Protein AF-A0A0G0UAC1-F1 (afdb_monomer)

Solvent-accessible surface area (backbone atoms only — not comparable to full-atom values): 8440 Å² total; per-residue (Å²): 134,63,73,75,58,56,56,55,54,53,52,52,53,52,51,51,54,52,50,54,55,49,55,71,69,65,58,78,84,87,76,84,85,82,80,80,87,74,88,77,81,94,81,79,93,72,82,76,79,73,51,94,85,36,88,81,48,82,46,72,67,48,49,52,49,53,53,50,50,53,50,47,58,54,47,55,57,51,47,56,52,45,53,53,53,33,54,49,38,51,66,68,22,75,82,40,69,67,46,44,51,52,24,50,53,51,40,51,54,46,51,50,54,49,50,50,56,54,47,52,52,53,51,51,51,53,51,52,51,50,53,49,56,57,56,59,64,73,77,114

Foldseek 3Di:
DDPVVVVVVVVVVVVVVVVVVVVVVPPPPPPDDDDPPPDDDDDDPPPPDADPVGPQPPDPVSVVVVVLVVCLSVLVVVLVVLVVVLVVLCVVCVPVPVSNVVSVVSVVVSVVSVCVSVVVVVVVVVVVVVVVVVVVVVVD

Mean predicted aligned error: 15.43 Å

Sequence (140 aa):
MNKSTKNKSVLIAGMIVLSIIFSFYFQPVTLFALDTENNGTKNDTIITLDNPLGNKINNLPSFIYMILELAFQIGAIFSVLAIIYVGFLFVSARGDPEKLKTARTAFLYTVIGIAVLLGAVLIATVIQSTISNVSTGIYQ

Radius of gyration: 24.55 Å; Cα contacts (8 Å, |Δi|>4): 32; chains: 1; bounding box: 67×31×72 Å

Secondary structure (DSSP, 8-state):
--HHHHHHHHHHHHHHHHHHHHHHH------S-----------S-------TT-TT--SHHHHHHHHHHHHHHHHHHHHHHHHHHHHHHHHHHTT-HHHHHHHHHHHHHHHHHHHHHHHHHHHHHHHHHHHHHHHHTT--

pLDDT: mean 78.63, std 14.76, range [42.56, 95.88]

Nearest PDB structures (foldseek):
  6s1k-assembly1_I  TM=6.706E-01  e=5.996E+00  Escherichia coli str. K-12 substr. MG1655star

Structure (mmCIF, N/CA/C/O backbone):
data_AF-A0A0G0UAC1-F1
#
_entry.id   AF-A0A0G0UAC1-F1
#
loop_
_atom_site.group_PDB
_atom_site.id
_atom_site.type_symbol
_atom_site.label_atom_id
_atom_site.label_alt_id
_atom_site.label_comp_id
_atom_site.label_asym_id
_atom_site.label_entity_id
_atom_site.label_seq_id
_atom_site.pdbx_PDB_ins_code
_atom_site.Cartn_x
_atom_site.Cartn_y
_atom_site.Cartn_z
_atom_site.occupancy
_atom_site.B_iso_or_equiv
_atom_site.auth_seq_id
_atom_site.auth_comp_id
_atom_site.auth_asym_id
_atom_site.auth_atom_id
_atom_site.pdbx_PDB_model_num
ATOM 1 N N . MET A 1 1 ? -14.129 -18.143 35.510 1.00 54.53 1 MET A N 1
ATOM 2 C CA . MET A 1 1 ? -12.861 -17.999 34.755 1.00 54.53 1 MET A CA 1
ATOM 3 C C . MET A 1 1 ? -12.545 -16.512 34.614 1.00 54.53 1 MET A C 1
ATOM 5 O O . MET A 1 1 ? -13.372 -15.773 34.095 1.00 54.53 1 MET A O 1
ATOM 9 N N . ASN A 1 2 ? -11.427 -16.053 35.175 1.00 51.84 2 ASN A N 1
ATOM 10 C CA . ASN A 1 2 ? -11.138 -14.637 35.425 1.00 51.84 2 ASN A CA 1
ATOM 11 C C . ASN A 1 2 ? -10.954 -13.828 34.120 1.00 51.84 2 ASN A C 1
ATOM 13 O O . ASN A 1 2 ? -10.063 -14.109 33.323 1.00 51.84 2 ASN A O 1
ATOM 17 N N . LYS A 1 3 ? -11.766 -12.785 33.906 1.00 56.69 3 LYS A N 1
ATOM 18 C CA . LYS A 1 3 ? -11.659 -11.887 32.737 1.00 56.69 3 LYS A CA 1
ATOM 19 C C . LYS A 1 3 ? -10.281 -11.197 32.659 1.00 56.69 3 LYS A C 1
ATOM 21 O O . LYS A 1 3 ? -9.821 -10.883 31.568 1.00 56.69 3 LYS A O 1
ATOM 26 N N . SER A 1 4 ? -9.588 -11.047 33.794 1.00 60.41 4 SER A N 1
ATOM 27 C CA . SER A 1 4 ? -8.220 -10.512 33.880 1.00 60.41 4 SER A CA 1
ATOM 28 C C . SER A 1 4 ? -7.161 -11.447 33.278 1.00 60.41 4 SER A C 1
ATOM 30 O O . SER A 1 4 ? -6.193 -10.974 32.686 1.00 60.41 4 SER A O 1
ATOM 32 N N . THR A 1 5 ? -7.342 -12.772 33.358 1.00 61.00 5 THR A N 1
ATOM 33 C CA . THR A 1 5 ? -6.377 -13.725 32.779 1.00 61.00 5 THR A CA 1
ATOM 34 C C . THR A 1 5 ? -6.567 -13.872 31.271 1.00 61.00 5 THR A C 1
ATOM 36 O O . THR A 1 5 ? -5.582 -13.941 30.544 1.00 61.00 5 THR A O 1
ATOM 39 N N . LYS A 1 6 ? -7.814 -13.798 30.782 1.00 65.69 6 LYS A N 1
ATOM 40 C CA . LYS A 1 6 ? -8.153 -13.915 29.351 1.00 65.69 6 LYS A CA 1
ATOM 41 C C . LYS A 1 6 ? -7.509 -12.822 28.487 1.00 65.69 6 LYS A C 1
ATOM 43 O O . LYS A 1 6 ? -7.026 -13.102 27.395 1.00 65.69 6 LYS A O 1
ATOM 48 N N . ASN A 1 7 ? -7.459 -11.588 28.988 1.00 67.69 7 ASN A N 1
ATOM 49 C CA . ASN A 1 7 ? -6.927 -10.444 28.241 1.00 67.69 7 ASN A CA 1
ATOM 50 C C . ASN A 1 7 ? -5.399 -10.499 28.110 1.00 67.69 7 ASN A C 1
ATOM 52 O O . ASN A 1 7 ? -4.858 -10.092 27.087 1.00 67.69 7 ASN A O 1
ATOM 56 N N . LYS A 1 8 ? -4.708 -11.049 29.117 1.00 73.06 8 LYS A N 1
ATOM 57 C CA . LYS A 1 8 ? -3.251 -11.242 29.088 1.00 73.06 8 LYS A CA 1
ATOM 58 C C . LYS A 1 8 ? -2.853 -12.305 28.059 1.00 73.06 8 LYS A C 1
ATOM 60 O O . LYS A 1 8 ? -1.907 -12.099 27.311 1.00 73.06 8 LYS A O 1
ATOM 65 N N . SER A 1 9 ? -3.621 -13.392 27.959 1.00 66.69 9 SER A N 1
ATOM 66 C CA . SER A 1 9 ? -3.400 -14.458 26.970 1.00 66.69 9 SER A CA 1
ATOM 67 C C . SER A 1 9 ? -3.582 -13.977 25.526 1.00 66.69 9 SER A C 1
ATOM 69 O O . SER A 1 9 ? -2.786 -14.326 24.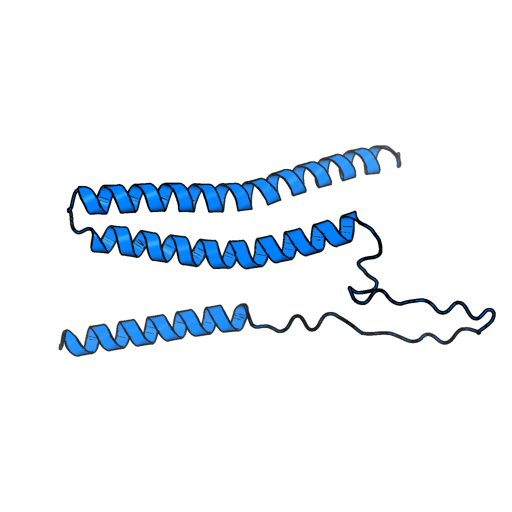660 1.00 66.69 9 SER A O 1
ATOM 71 N N . VAL A 1 10 ? -4.598 -13.144 25.269 1.00 78.06 10 VAL A N 1
ATOM 72 C CA . VAL A 1 10 ? -4.846 -12.551 23.940 1.00 78.06 10 VAL A CA 1
ATOM 73 C C . VAL A 1 10 ? -3.723 -11.591 23.536 1.00 78.06 10 VAL A C 1
ATOM 75 O O . VAL A 1 10 ? -3.313 -11.580 22.379 1.00 78.06 10 VAL A O 1
ATOM 78 N N . LEU A 1 11 ? -3.188 -10.826 24.488 1.00 82.38 11 LEU A N 1
ATOM 79 C CA . LEU A 1 11 ? -2.086 -9.891 24.250 1.00 82.38 11 LEU A CA 1
ATOM 80 C C . LEU A 1 11 ? -0.796 -10.636 23.863 1.00 82.38 11 LEU A C 1
ATOM 82 O O . LEU A 1 11 ? -0.149 -10.285 22.881 1.00 82.38 11 LEU A O 1
ATOM 86 N N . ILE A 1 12 ? -0.482 -11.724 24.572 1.00 84.69 12 ILE A N 1
ATOM 87 C CA . ILE A 1 12 ? 0.676 -12.583 24.281 1.00 84.69 12 ILE A CA 1
ATOM 88 C C . ILE A 1 12 ? 0.530 -13.262 22.911 1.00 84.69 12 ILE A C 1
ATOM 90 O O . ILE A 1 12 ? 1.474 -13.259 22.126 1.00 84.69 12 ILE A O 1
ATOM 94 N N . ALA A 1 13 ? -0.657 -13.785 22.584 1.00 81.88 13 ALA A N 1
ATOM 95 C CA . ALA A 1 13 ? -0.920 -14.373 21.270 1.00 81.88 13 ALA A CA 1
ATOM 96 C C . ALA A 1 13 ? -0.739 -13.347 20.134 1.00 81.88 13 ALA A C 1
ATOM 98 O O . ALA A 1 13 ? -0.124 -13.661 19.118 1.00 81.88 13 ALA A O 1
ATOM 99 N N . GLY A 1 14 ? -1.195 -12.103 20.329 1.00 84.31 14 GLY A N 1
ATOM 100 C CA . GLY A 1 14 ? -0.983 -11.014 19.372 1.00 84.31 14 GLY A CA 1
ATOM 101 C C . GLY A 1 14 ? 0.496 -10.671 19.162 1.00 84.31 14 GLY A C 1
ATOM 102 O O . GLY A 1 14 ? 0.926 -10.485 18.025 1.00 84.31 14 GLY A O 1
ATOM 103 N N . MET A 1 15 ? 1.297 -10.654 20.232 1.00 84.50 15 MET A N 1
ATOM 104 C CA . MET A 1 15 ? 2.745 -10.414 20.142 1.00 84.50 15 MET A CA 1
ATOM 105 C C . MET A 1 15 ? 3.486 -11.541 19.411 1.00 84.50 15 MET A C 1
ATOM 107 O O . MET A 1 15 ? 4.404 -11.266 18.641 1.00 84.50 15 MET A O 1
ATOM 111 N N . ILE A 1 16 ? 3.075 -12.798 19.607 1.00 88.31 16 ILE A N 1
ATOM 112 C CA . ILE A 1 16 ? 3.659 -13.954 18.909 1.00 88.31 16 ILE A CA 1
ATOM 113 C C . ILE A 1 16 ? 3.360 -13.882 17.408 1.00 88.31 16 ILE A C 1
ATOM 115 O O . ILE A 1 16 ? 4.268 -14.039 16.596 1.00 88.31 16 ILE A O 1
ATOM 119 N N . VAL A 1 17 ? 2.114 -13.584 17.030 1.00 84.62 17 VAL A N 1
ATOM 120 C CA . VAL A 1 17 ? 1.731 -13.431 15.618 1.00 84.62 17 VAL A CA 1
ATOM 121 C C . VAL A 1 17 ? 2.508 -12.283 14.963 1.00 84.62 17 VAL A C 1
ATOM 123 O O . VAL A 1 17 ? 3.022 -12.450 13.861 1.00 84.62 17 VAL A O 1
ATOM 126 N N . LEU A 1 18 ? 2.681 -11.154 15.659 1.00 85.31 18 LEU A N 1
ATOM 127 C CA . LEU A 1 18 ? 3.461 -10.015 15.164 1.00 85.31 18 LEU A CA 1
ATOM 128 C C . LEU A 1 18 ? 4.957 -10.347 14.992 1.00 85.31 18 LEU A C 1
ATOM 130 O O . LEU A 1 18 ? 5.566 -9.928 14.013 1.00 85.31 18 LEU A O 1
ATOM 134 N N . SER A 1 19 ? 5.532 -11.130 15.909 1.00 80.06 19 SER A N 1
ATOM 135 C CA . SER A 1 19 ? 6.923 -11.607 15.855 1.00 80.06 19 SER A CA 1
ATOM 136 C C . SER A 1 19 ? 7.184 -12.554 14.676 1.00 80.06 19 SER A C 1
ATOM 138 O O . SER A 1 19 ? 8.195 -12.424 13.979 1.00 80.06 19 SER A O 1
ATOM 140 N N . ILE A 1 20 ? 6.251 -13.473 14.405 1.00 84.25 20 ILE A N 1
ATOM 141 C CA . ILE A 1 20 ? 6.341 -14.394 13.264 1.00 84.25 20 ILE A CA 1
ATOM 142 C C . ILE A 1 20 ? 6.326 -13.592 11.962 1.00 84.25 20 ILE A C 1
ATOM 144 O O . ILE A 1 20 ? 7.216 -13.756 11.134 1.00 84.25 20 ILE A O 1
ATOM 148 N N . ILE A 1 21 ? 5.370 -12.670 11.822 1.00 78.56 21 ILE A N 1
ATOM 149 C CA . ILE A 1 21 ? 5.263 -11.775 10.665 1.00 78.56 21 ILE A CA 1
ATOM 150 C C . ILE A 1 21 ? 6.571 -10.985 10.485 1.00 78.56 21 ILE A C 1
ATOM 152 O O . ILE A 1 21 ? 7.142 -10.993 9.400 1.00 78.56 21 ILE A O 1
ATOM 156 N N . PHE A 1 22 ? 7.106 -10.386 11.554 1.00 81.56 22 PHE A N 1
ATOM 157 C CA . PHE A 1 22 ? 8.362 -9.630 11.512 1.00 81.56 22 PHE A CA 1
ATOM 158 C C . PHE A 1 22 ? 9.567 -10.481 11.069 1.00 81.56 22 PHE A C 1
ATOM 160 O O . PHE A 1 22 ? 10.383 -10.014 10.281 1.00 81.56 22 PHE A O 1
ATOM 167 N N . SER A 1 23 ? 9.648 -11.748 11.490 1.00 72.62 23 SER A N 1
ATOM 168 C CA . SER A 1 23 ? 10.741 -12.661 11.108 1.00 72.62 23 SER A CA 1
ATOM 169 C C . SER A 1 23 ? 10.719 -13.066 9.627 1.00 72.62 23 SER A C 1
ATOM 171 O O . SER A 1 23 ? 11.777 -13.304 9.043 1.00 72.62 23 SER A O 1
ATOM 173 N N . PHE A 1 24 ? 9.540 -13.110 8.996 1.00 74.81 24 PHE A N 1
ATOM 174 C CA . PHE A 1 24 ? 9.423 -13.326 7.547 1.00 74.81 24 PHE A CA 1
ATOM 175 C C . PHE A 1 24 ? 9.866 -12.100 6.735 1.00 74.81 24 PHE A C 1
ATOM 177 O O . PHE A 1 24 ? 10.375 -12.259 5.629 1.00 74.81 24 PHE A O 1
ATOM 184 N N . TYR A 1 25 ? 9.724 -10.890 7.286 1.00 65.62 25 TYR A N 1
ATOM 185 C CA . TYR A 1 25 ? 10.172 -9.650 6.639 1.00 65.62 25 TYR A CA 1
ATOM 186 C C . TYR A 1 25 ? 11.641 -9.309 6.912 1.00 65.62 25 TYR A C 1
ATOM 188 O O . TYR A 1 25 ? 12.249 -8.588 6.127 1.00 65.62 25 TYR A O 1
ATOM 196 N N . PHE A 1 26 ? 12.217 -9.833 7.997 1.00 69.56 26 PHE A N 1
ATOM 197 C CA . PHE A 1 26 ? 13.613 -9.620 8.388 1.00 69.56 26 PHE A CA 1
ATOM 198 C C . PHE A 1 26 ? 14.538 -10.750 7.911 1.00 69.56 26 PHE A C 1
ATOM 200 O O . PHE A 1 26 ? 15.505 -11.101 8.585 1.00 69.56 26 PHE A O 1
ATOM 207 N N . GLN A 1 27 ? 14.248 -11.349 6.754 1.00 69.62 27 GLN A N 1
ATOM 208 C CA . GLN A 1 27 ? 15.284 -12.097 6.051 1.00 69.62 27 GLN A CA 1
ATOM 209 C C . GLN A 1 27 ? 16.257 -11.064 5.466 1.00 69.62 27 GLN A C 1
ATOM 211 O O . GLN A 1 27 ? 15.820 -10.196 4.705 1.00 69.62 27 GLN A O 1
ATOM 216 N N . PRO A 1 28 ? 17.553 -11.087 5.822 1.00 63.69 28 PRO A N 1
ATOM 217 C CA . PRO A 1 28 ? 18.516 -10.230 5.155 1.00 63.69 28 PRO A CA 1
ATOM 218 C C . PRO A 1 28 ? 18.501 -10.576 3.662 1.00 63.69 28 PRO A C 1
ATOM 220 O O . PRO A 1 28 ? 18.655 -11.740 3.296 1.00 63.69 28 PRO A O 1
ATOM 223 N N . VAL A 1 29 ? 18.312 -9.571 2.799 1.00 64.25 29 VAL A N 1
ATOM 224 C CA . VAL A 1 29 ? 18.591 -9.681 1.360 1.00 64.25 29 VAL A CA 1
ATOM 225 C C . VAL A 1 29 ? 20.099 -9.901 1.221 1.00 64.25 29 VAL A C 1
ATOM 227 O O . VAL A 1 29 ? 20.875 -8.975 1.010 1.00 64.25 29 VAL A O 1
ATOM 230 N N . THR A 1 30 ? 20.553 -11.137 1.413 1.00 52.12 30 THR A N 1
ATOM 231 C CA . THR A 1 30 ? 21.918 -11.561 1.102 1.00 52.12 30 THR A CA 1
ATOM 232 C C . THR A 1 30 ? 21.983 -11.778 -0.401 1.00 52.12 30 THR A C 1
ATOM 234 O O . THR A 1 30 ? 21.967 -12.909 -0.882 1.00 52.12 30 THR A O 1
ATOM 237 N N . LEU A 1 31 ? 21.944 -10.688 -1.162 1.00 54.72 31 LEU A N 1
ATOM 238 C CA . LEU A 1 31 ? 21.944 -10.765 -2.615 1.00 54.72 31 LEU A CA 1
ATOM 239 C C . LEU A 1 31 ? 22.830 -9.712 -3.274 1.00 54.72 31 LEU A C 1
ATOM 241 O O . LEU A 1 31 ? 22.449 -9.217 -4.320 1.00 54.72 31 LEU A O 1
ATOM 245 N N . PHE A 1 32 ? 24.014 -9.397 -2.741 1.00 55.81 32 PHE A N 1
ATOM 246 C CA . PHE A 1 32 ? 25.042 -8.719 -3.541 1.00 55.81 32 PHE A CA 1
ATOM 247 C C . PHE A 1 32 ? 26.452 -9.211 -3.172 1.00 55.81 32 PHE A C 1
ATOM 249 O O . PHE A 1 32 ? 26.779 -9.324 -1.996 1.00 55.81 32 PHE A O 1
ATOM 256 N N . ALA A 1 33 ? 27.244 -9.478 -4.220 1.00 53.66 33 ALA A N 1
ATOM 257 C CA . ALA A 1 33 ? 28.633 -9.958 -4.277 1.00 53.66 33 ALA A CA 1
ATOM 258 C C . ALA A 1 33 ? 28.889 -11.483 -4.165 1.00 53.66 33 ALA A C 1
ATOM 260 O O . ALA A 1 33 ? 29.491 -11.967 -3.212 1.00 53.66 33 ALA A O 1
ATOM 261 N N . LEU A 1 34 ? 28.522 -12.229 -5.217 1.00 45.19 34 LEU A N 1
ATOM 262 C CA . LEU A 1 34 ? 29.373 -13.316 -5.720 1.00 45.19 34 LEU A CA 1
ATOM 263 C C . LEU A 1 34 ? 30.047 -12.774 -6.984 1.00 45.19 34 LEU A C 1
ATOM 265 O O . LEU A 1 34 ? 29.424 -12.760 -8.047 1.00 45.19 34 LEU A O 1
ATOM 269 N N . ASP A 1 35 ? 31.274 -12.270 -6.867 1.00 56.09 35 ASP A N 1
ATOM 270 C CA . ASP A 1 35 ? 32.149 -12.271 -8.033 1.00 56.09 35 ASP A CA 1
ATOM 271 C C . ASP A 1 35 ? 32.630 -13.718 -8.201 1.00 56.09 35 ASP A C 1
ATOM 273 O O . ASP A 1 35 ? 32.970 -14.410 -7.242 1.00 56.09 35 ASP A O 1
ATOM 277 N N . THR A 1 36 ? 32.525 -14.230 -9.418 1.00 48.22 36 THR A N 1
ATOM 278 C CA . THR A 1 36 ? 33.316 -15.377 -9.838 1.00 48.22 36 THR A CA 1
ATOM 279 C C . THR A 1 36 ? 34.331 -14.809 -10.805 1.00 48.22 36 THR A C 1
ATOM 281 O O . THR A 1 36 ? 34.053 -14.682 -11.998 1.00 48.22 36 THR A O 1
ATOM 284 N N . GLU A 1 37 ? 35.475 -14.409 -10.256 1.00 56.09 37 GLU A N 1
ATOM 285 C CA . GLU A 1 37 ? 36.709 -14.117 -10.971 1.00 56.09 37 GLU A CA 1
ATOM 286 C C . GLU A 1 37 ? 37.041 -15.289 -11.914 1.00 56.09 37 GLU A C 1
ATOM 288 O O . GLU A 1 37 ? 37.671 -16.277 -11.539 1.00 56.09 37 GLU A O 1
ATOM 293 N N . ASN A 1 38 ? 36.600 -15.202 -13.171 1.00 52.47 38 ASN A N 1
ATOM 294 C CA . ASN A 1 38 ? 37.197 -15.984 -14.245 1.00 52.47 38 ASN A CA 1
ATOM 295 C C . ASN A 1 38 ? 38.365 -15.178 -14.806 1.00 52.47 38 ASN A C 1
ATOM 297 O O . ASN A 1 38 ? 38.187 -14.206 -15.540 1.00 52.47 38 ASN A O 1
ATOM 301 N N . ASN A 1 39 ? 39.566 -15.600 -14.415 1.00 59.31 39 ASN A N 1
ATOM 302 C CA . ASN A 1 39 ? 40.835 -15.099 -14.918 1.00 59.31 39 ASN A CA 1
ATOM 303 C C . ASN A 1 39 ? 40.927 -15.269 -16.441 1.00 59.31 39 ASN A C 1
ATOM 305 O O . ASN A 1 39 ? 40.879 -16.385 -16.959 1.00 59.31 39 ASN A O 1
ATOM 309 N N . GLY A 1 40 ? 41.128 -14.156 -17.145 1.00 48.91 40 GLY A N 1
ATOM 310 C CA . GLY A 1 40 ? 41.343 -14.127 -18.587 1.00 48.91 40 GLY A CA 1
ATOM 311 C C . GLY A 1 40 ? 42.009 -12.830 -19.036 1.00 48.91 40 GLY A C 1
ATOM 312 O O . GLY A 1 40 ? 41.349 -11.953 -19.571 1.00 48.91 40 GLY A O 1
ATOM 313 N N . THR A 1 41 ? 43.323 -12.752 -18.812 1.00 42.56 41 THR A N 1
ATOM 314 C CA . THR A 1 41 ? 44.317 -11.940 -19.544 1.00 42.56 41 THR A CA 1
ATOM 315 C C . THR A 1 41 ? 44.116 -10.415 -19.581 1.00 42.56 41 THR A C 1
ATOM 317 O O . THR A 1 41 ? 43.408 -9.859 -20.414 1.00 42.56 41 THR A O 1
ATOM 320 N N . LYS A 1 42 ? 44.876 -9.726 -18.719 1.00 71.19 42 LYS A N 1
ATOM 321 C CA . LYS A 1 42 ? 45.083 -8.269 -18.700 1.00 71.19 42 LYS A CA 1
ATOM 322 C C . LYS A 1 42 ? 45.675 -7.760 -20.019 1.00 71.19 42 LYS A C 1
ATOM 324 O O . LYS A 1 42 ? 46.731 -8.257 -20.393 1.00 71.19 42 LYS A O 1
ATOM 329 N N . ASN A 1 43 ? 45.081 -6.727 -20.625 1.00 55.16 43 ASN A N 1
ATOM 330 C CA . ASN A 1 43 ? 45.769 -5.642 -21.341 1.00 55.16 43 ASN A CA 1
ATOM 331 C C . ASN A 1 43 ? 44.844 -4.409 -21.420 1.00 55.16 43 ASN A C 1
ATOM 333 O O . ASN A 1 43 ? 43.702 -4.527 -21.846 1.00 55.16 43 ASN A O 1
ATOM 337 N N . ASP A 1 44 ? 45.402 -3.258 -21.040 1.00 50.62 44 ASP A N 1
ATOM 338 C CA . ASP A 1 44 ? 44.820 -1.915 -20.875 1.00 50.62 44 ASP A CA 1
ATOM 339 C C . ASP A 1 44 ? 44.175 -1.629 -19.504 1.00 50.62 44 ASP A C 1
ATOM 341 O O . ASP A 1 44 ? 43.184 -2.228 -19.091 1.00 50.62 44 ASP A O 1
ATOM 345 N N . THR A 1 45 ? 44.798 -0.718 -18.754 1.00 55.44 45 THR A N 1
ATOM 346 C CA . THR A 1 45 ? 44.409 -0.282 -17.401 1.00 55.44 45 THR A CA 1
ATOM 347 C C . THR A 1 45 ? 43.165 0.602 -17.460 1.00 55.44 45 THR A C 1
ATOM 349 O O . THR A 1 45 ? 43.192 1.789 -17.144 1.00 55.44 45 THR A O 1
ATOM 352 N N . ILE A 1 46 ? 42.040 0.017 -17.855 1.00 63.16 46 ILE A N 1
ATOM 353 C CA . ILE A 1 46 ? 40.730 0.591 -17.585 1.00 63.16 46 ILE A CA 1
ATOM 354 C C . ILE A 1 46 ? 40.462 0.327 -16.104 1.00 63.16 46 ILE A C 1
ATOM 356 O O . ILE A 1 46 ? 40.169 -0.798 -15.705 1.00 63.16 46 ILE A O 1
ATOM 360 N N . ILE A 1 47 ? 40.598 1.359 -15.268 1.00 67.44 47 ILE A N 1
ATOM 361 C CA . ILE A 1 47 ? 40.023 1.333 -13.921 1.00 67.44 47 ILE A CA 1
ATOM 362 C C . ILE A 1 47 ? 38.507 1.316 -14.123 1.00 67.44 47 ILE A C 1
ATOM 364 O O . ILE A 1 47 ? 37.883 2.354 -14.339 1.00 67.44 47 ILE A O 1
ATOM 368 N N . THR A 1 48 ? 37.915 0.127 -14.129 1.00 63.94 48 THR A N 1
ATOM 369 C CA . THR A 1 48 ? 36.465 -0.032 -14.141 1.00 63.94 48 THR A CA 1
ATOM 370 C C . THR A 1 48 ? 35.950 0.354 -12.764 1.00 63.94 48 THR A C 1
ATOM 372 O O . THR A 1 48 ? 36.141 -0.370 -11.789 1.00 63.94 48 THR A O 1
ATOM 375 N N . LEU A 1 49 ? 35.346 1.538 -12.670 1.00 71.06 49 LEU A N 1
ATOM 376 C CA . LEU A 1 49 ? 34.611 1.952 -11.483 1.00 71.06 49 LEU A CA 1
ATOM 377 C C . LEU A 1 49 ? 33.347 1.095 -11.392 1.00 71.06 49 LEU A C 1
ATOM 379 O O . LEU A 1 49 ? 32.370 1.352 -12.099 1.00 71.06 49 LEU A O 1
ATOM 383 N N . ASP A 1 50 ? 33.381 0.069 -10.544 1.00 70.38 50 ASP A N 1
ATOM 384 C CA . ASP A 1 50 ? 32.182 -0.692 -10.215 1.00 70.38 50 ASP A CA 1
ATOM 385 C C . ASP A 1 50 ? 31.154 0.239 -9.575 1.00 70.38 50 ASP A C 1
ATOM 387 O O . ASP A 1 50 ? 31.459 1.033 -8.678 1.00 70.38 50 ASP A O 1
ATOM 391 N N . ASN A 1 51 ? 29.917 0.162 -10.063 1.00 71.94 51 ASN A N 1
ATOM 392 C CA . ASN A 1 51 ? 28.840 0.970 -9.523 1.00 71.94 51 ASN A CA 1
ATOM 393 C C . ASN A 1 51 ? 28.592 0.547 -8.060 1.00 71.94 51 ASN A C 1
ATOM 395 O O . ASN A 1 51 ? 28.217 -0.608 -7.840 1.00 71.94 51 ASN A O 1
ATOM 399 N N . PRO A 1 52 ? 28.711 1.445 -7.060 1.00 73.12 52 PRO A N 1
ATOM 400 C CA . PRO A 1 52 ? 28.441 1.115 -5.656 1.00 73.12 52 PRO A CA 1
ATOM 401 C C . PRO A 1 52 ? 26.975 0.733 -5.391 1.00 73.12 52 PRO A C 1
ATOM 403 O O . PRO A 1 52 ? 26.653 0.232 -4.318 1.00 73.12 52 PRO A O 1
ATOM 406 N N . LEU A 1 53 ? 26.083 0.950 -6.364 1.00 68.31 53 LEU A N 1
ATOM 407 C CA . LEU A 1 53 ? 24.690 0.493 -6.344 1.00 68.31 53 LEU A CA 1
ATOM 408 C C . LEU A 1 53 ? 24.511 -0.916 -6.954 1.00 68.31 53 LEU A C 1
ATOM 410 O O . LEU A 1 53 ? 23.395 -1.422 -7.037 1.00 68.31 53 LEU A O 1
ATOM 414 N N . GLY A 1 54 ? 25.605 -1.559 -7.371 1.00 65.38 54 GLY A N 1
ATOM 415 C CA . GLY A 1 54 ? 25.656 -2.908 -7.924 1.00 65.38 54 GLY A CA 1
ATOM 416 C C . GLY A 1 54 ? 25.647 -2.961 -9.455 1.00 65.38 54 GLY A C 1
ATOM 417 O O . GLY A 1 54 ? 25.002 -2.165 -10.140 1.00 65.38 54 GLY A O 1
ATOM 418 N N . ASN A 1 55 ? 26.312 -3.977 -10.013 1.00 67.75 55 ASN A N 1
ATOM 419 C CA . ASN A 1 55 ? 26.513 -4.156 -11.463 1.00 67.75 55 ASN A CA 1
ATOM 420 C C . ASN A 1 55 ? 25.213 -4.439 -12.249 1.00 67.75 55 ASN A C 1
ATOM 422 O O . ASN A 1 55 ? 25.222 -4.455 -13.477 1.00 67.75 55 ASN A O 1
ATOM 426 N N . LYS A 1 56 ? 24.081 -4.643 -11.558 1.00 62.47 56 LYS A N 1
ATOM 427 C CA . LYS A 1 56 ? 22.743 -4.794 -12.162 1.00 62.47 56 LYS A CA 1
ATOM 428 C C . LYS A 1 56 ? 22.055 -3.450 -12.446 1.00 62.47 56 LYS A C 1
ATOM 430 O O . LYS A 1 56 ? 21.052 -3.412 -13.157 1.00 62.47 56 LYS A O 1
ATOM 435 N N . ILE A 1 57 ? 22.590 -2.352 -11.907 1.00 66.19 57 ILE A N 1
ATOM 436 C CA . ILE A 1 57 ? 22.064 -0.994 -12.074 1.00 66.19 57 ILE A CA 1
ATOM 437 C C . ILE A 1 57 ? 23.016 -0.224 -12.981 1.00 66.19 57 ILE A C 1
ATOM 439 O O . ILE A 1 57 ? 23.754 0.656 -12.564 1.00 66.19 57 ILE A O 1
ATOM 443 N N . ASN A 1 58 ? 23.050 -0.606 -14.248 1.00 72.75 58 ASN A N 1
ATOM 444 C CA . ASN A 1 58 ? 23.901 0.024 -15.257 1.00 72.75 58 ASN A CA 1
ATOM 445 C C . ASN A 1 58 ? 23.131 1.019 -16.141 1.00 72.75 58 ASN A C 1
ATOM 447 O O . ASN A 1 58 ? 23.709 1.625 -17.038 1.00 72.75 58 ASN A O 1
ATOM 451 N N . ASN A 1 59 ? 21.829 1.192 -15.903 1.00 78.00 59 ASN A N 1
ATOM 452 C CA . ASN A 1 59 ? 20.964 2.053 -16.695 1.00 78.00 59 ASN A CA 1
ATOM 453 C C . ASN A 1 59 ? 19.897 2.744 -15.820 1.00 78.00 59 ASN A C 1
ATOM 455 O O . ASN A 1 59 ? 19.530 2.260 -14.746 1.00 78.00 59 ASN A O 1
ATOM 459 N N . LEU A 1 60 ? 19.415 3.902 -16.287 1.00 79.25 60 LEU A N 1
ATOM 460 C CA . LEU A 1 60 ? 18.409 4.716 -15.594 1.00 79.25 60 LEU A CA 1
ATOM 461 C C . LEU A 1 60 ? 17.094 3.946 -15.320 1.00 79.25 60 LEU A C 1
ATOM 463 O O . LEU A 1 60 ? 16.583 4.053 -14.205 1.00 79.25 60 LEU A O 1
ATOM 467 N N . PRO A 1 61 ? 16.565 3.118 -16.248 1.00 79.62 61 PRO A N 1
ATOM 468 C CA . PRO A 1 61 ? 15.391 2.286 -15.976 1.00 79.62 61 PRO A CA 1
ATOM 469 C C . PRO A 1 61 ? 15.561 1.314 -14.798 1.00 79.62 61 PRO A C 1
ATOM 471 O O . PRO A 1 61 ? 14.682 1.250 -13.941 1.00 79.62 61 PRO A O 1
ATOM 474 N N . SER A 1 62 ? 16.690 0.603 -14.705 1.00 78.31 62 SER A N 1
ATOM 475 C CA . SER A 1 62 ? 16.981 -0.322 -13.598 1.00 78.31 62 SER A CA 1
ATOM 476 C C . SER A 1 62 ? 17.046 0.400 -12.253 1.00 78.31 62 SER A C 1
ATOM 478 O O . SER A 1 62 ? 16.583 -0.126 -11.242 1.00 78.31 62 SER A O 1
ATOM 480 N N . PHE A 1 63 ? 17.583 1.622 -12.230 1.00 81.94 63 PHE A N 1
ATOM 481 C CA . PHE A 1 63 ? 17.622 2.435 -11.016 1.00 81.94 63 PHE A CA 1
ATOM 482 C C . PHE A 1 63 ? 16.216 2.839 -10.553 1.00 81.94 63 PHE A C 1
ATOM 484 O O . PHE A 1 63 ? 15.890 2.717 -9.373 1.00 81.94 63 PHE A O 1
ATOM 491 N N . ILE A 1 64 ? 15.359 3.257 -11.490 1.00 82.62 64 ILE A N 1
ATOM 492 C CA . ILE A 1 64 ? 13.959 3.595 -11.202 1.00 82.62 64 ILE A CA 1
ATOM 493 C C . ILE A 1 64 ? 13.205 2.362 -10.694 1.00 82.62 64 ILE A C 1
ATOM 495 O O . ILE A 1 64 ? 12.455 2.474 -9.726 1.00 82.62 64 ILE A O 1
ATOM 499 N N . TYR A 1 65 ? 13.429 1.190 -11.297 1.00 81.81 65 TYR A N 1
ATOM 500 C CA . TYR A 1 65 ? 12.787 -0.055 -10.878 1.00 81.81 65 TYR A CA 1
ATOM 501 C C . TYR A 1 65 ? 13.144 -0.432 -9.435 1.00 81.81 65 TYR A C 1
ATOM 503 O O . TYR A 1 65 ? 12.249 -0.730 -8.650 1.00 81.81 65 TYR A O 1
ATOM 511 N N . MET A 1 66 ? 14.422 -0.325 -9.052 1.00 83.31 66 MET A N 1
ATOM 512 C CA . MET A 1 66 ? 14.863 -0.572 -7.674 1.00 83.31 66 MET A CA 1
ATOM 513 C C . MET A 1 66 ? 14.178 0.366 -6.670 1.00 83.31 66 MET A C 1
ATOM 515 O O . MET A 1 66 ? 13.727 -0.075 -5.614 1.00 83.31 66 MET A O 1
ATOM 519 N N . ILE A 1 67 ? 14.086 1.664 -6.981 1.00 84.75 67 ILE A N 1
ATOM 520 C CA . ILE A 1 67 ? 13.399 2.627 -6.105 1.00 84.75 67 ILE A CA 1
ATOM 521 C C . ILE A 1 67 ? 11.913 2.280 -5.989 1.00 84.75 67 ILE A C 1
ATOM 523 O O . ILE A 1 67 ? 11.345 2.365 -4.900 1.00 84.75 67 ILE A O 1
ATOM 527 N N . LEU A 1 68 ? 11.285 1.879 -7.098 1.00 85.62 68 LEU A N 1
ATOM 528 C CA . LEU A 1 68 ? 9.880 1.487 -7.124 1.00 85.62 68 LEU A CA 1
ATOM 529 C C . LEU A 1 68 ? 9.629 0.249 -6.256 1.00 85.62 68 LEU A C 1
ATOM 531 O O . LEU A 1 68 ? 8.681 0.230 -5.476 1.00 85.62 68 LEU A O 1
ATOM 535 N N . GLU A 1 69 ? 10.495 -0.758 -6.361 1.00 85.12 69 GLU A N 1
ATOM 536 C CA . GLU A 1 69 ? 10.431 -1.992 -5.576 1.00 85.12 69 GLU A CA 1
ATOM 537 C C . GLU A 1 69 ? 10.602 -1.710 -4.078 1.00 85.12 69 GLU A C 1
ATOM 539 O O . GLU A 1 69 ? 9.793 -2.162 -3.265 1.00 85.12 69 GLU A O 1
ATOM 544 N N . LEU A 1 70 ? 11.573 -0.866 -3.714 1.00 85.69 70 LEU A N 1
ATOM 545 C CA . LEU A 1 70 ? 11.775 -0.425 -2.334 1.00 85.69 70 LEU A CA 1
ATOM 546 C C . LEU A 1 70 ? 10.554 0.336 -1.793 1.00 85.69 70 LEU A C 1
ATOM 548 O O . LEU A 1 70 ? 10.086 0.069 -0.683 1.00 85.69 70 LEU A O 1
ATOM 552 N N . ALA A 1 71 ? 10.007 1.269 -2.578 1.00 87.31 71 ALA A N 1
ATOM 553 C CA . ALA A 1 71 ? 8.811 2.016 -2.205 1.00 87.31 71 ALA A CA 1
ATOM 554 C C . ALA A 1 71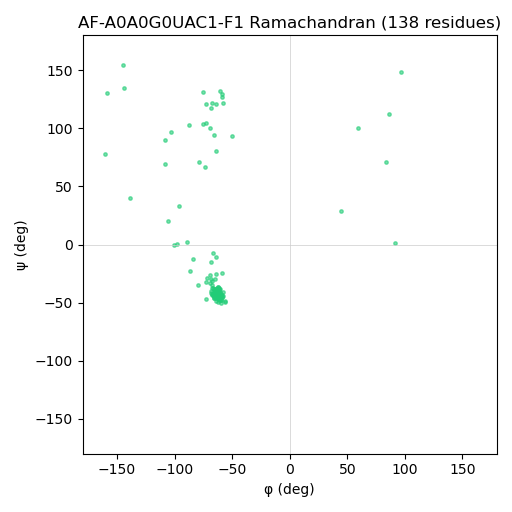 ? 7.596 1.091 -2.036 1.00 87.31 71 ALA A C 1
ATOM 556 O O . ALA A 1 71 ? 6.811 1.271 -1.104 1.00 87.31 71 ALA A O 1
ATOM 557 N N . PHE A 1 72 ? 7.460 0.077 -2.893 1.00 88.31 72 PHE A N 1
ATOM 558 C CA . PHE A 1 72 ? 6.375 -0.894 -2.817 1.00 88.31 72 PHE A CA 1
ATOM 559 C C . PHE A 1 72 ? 6.489 -1.783 -1.577 1.00 88.31 72 PHE A C 1
ATOM 561 O O . PHE A 1 72 ? 5.501 -1.984 -0.873 1.00 88.31 72 PHE A O 1
ATOM 568 N N . GLN A 1 73 ? 7.695 -2.256 -1.258 1.00 87.69 73 GLN A N 1
ATOM 569 C CA . GLN A 1 73 ? 7.953 -3.065 -0.069 1.00 87.69 73 GLN A CA 1
ATOM 570 C C . GLN A 1 73 ? 7.589 -2.310 1.218 1.00 87.69 73 GLN A C 1
ATOM 572 O O . GLN A 1 73 ? 6.866 -2.834 2.069 1.00 87.69 73 GLN A O 1
ATOM 577 N N . ILE A 1 74 ? 8.030 -1.055 1.342 1.00 90.25 74 ILE A N 1
ATOM 578 C CA . ILE A 1 74 ? 7.705 -0.206 2.498 1.00 90.25 74 ILE A CA 1
ATOM 579 C C . ILE A 1 74 ? 6.206 0.139 2.509 1.00 90.25 74 ILE A C 1
ATOM 581 O O . ILE A 1 74 ? 5.556 0.075 3.556 1.00 90.25 74 ILE A O 1
ATOM 585 N N . GLY A 1 75 ? 5.634 0.459 1.346 1.00 90.88 75 G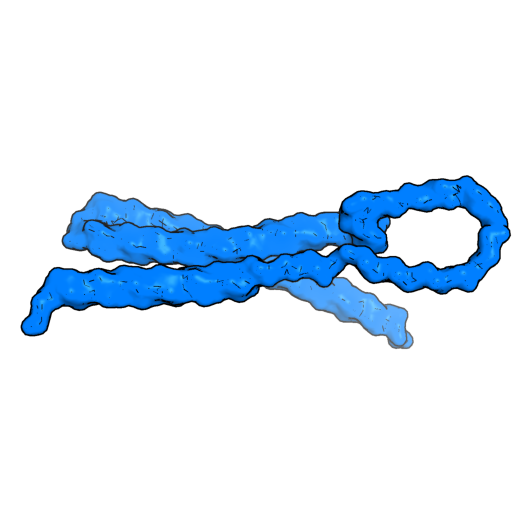LY A N 1
ATOM 586 C CA . GLY A 1 75 ? 4.221 0.801 1.188 1.00 90.88 75 GLY A CA 1
ATOM 587 C C . GLY A 1 75 ? 3.275 -0.344 1.553 1.00 90.88 75 GLY A C 1
ATOM 588 O O . GLY A 1 75 ? 2.241 -0.110 2.184 1.00 90.88 75 GLY A O 1
ATOM 589 N N . ALA A 1 76 ? 3.637 -1.587 1.229 1.00 90.31 76 ALA A N 1
ATOM 590 C CA . ALA A 1 76 ? 2.865 -2.773 1.587 1.00 90.31 76 ALA A CA 1
ATOM 591 C C . ALA A 1 76 ? 2.791 -2.961 3.111 1.00 90.31 76 ALA A C 1
ATOM 593 O O . ALA A 1 76 ? 1.709 -3.164 3.663 1.00 90.31 76 ALA A O 1
ATOM 594 N N . ILE A 1 77 ? 3.920 -2.809 3.810 1.00 90.81 77 ILE A N 1
ATOM 595 C CA . ILE A 1 77 ? 3.983 -2.893 5.277 1.00 90.81 77 ILE A CA 1
ATOM 596 C C . ILE A 1 77 ? 3.159 -1.770 5.920 1.00 90.81 77 ILE A C 1
ATOM 598 O O . ILE A 1 77 ? 2.351 -2.016 6.820 1.00 90.81 77 ILE A O 1
ATOM 602 N N . PHE A 1 78 ? 3.311 -0.539 5.426 1.00 93.75 78 PHE A N 1
ATOM 603 C CA . PHE A 1 78 ? 2.560 0.610 5.929 1.00 93.75 78 PHE A CA 1
ATOM 604 C C . PHE A 1 78 ? 1.048 0.456 5.717 1.00 93.75 78 PHE A C 1
ATOM 606 O O . PHE A 1 78 ? 0.259 0.811 6.592 1.00 93.75 78 PHE A O 1
ATOM 613 N N . SER A 1 79 ? 0.635 -0.138 4.596 1.00 92.75 79 SER A N 1
ATOM 614 C CA . SER A 1 79 ? -0.774 -0.398 4.289 1.00 92.75 79 SER A CA 1
ATOM 615 C C . SER A 1 79 ? -1.435 -1.310 5.320 1.00 92.75 79 SER A C 1
ATOM 617 O O . SER A 1 79 ? -2.537 -1.021 5.786 1.00 92.75 79 SER A O 1
ATOM 619 N N . VAL A 1 80 ? -0.754 -2.385 5.730 1.00 93.31 80 VAL A N 1
ATOM 620 C CA . VAL A 1 80 ? -1.269 -3.298 6.762 1.00 93.31 80 VAL A CA 1
ATOM 621 C C . VAL A 1 80 ? -1.430 -2.570 8.099 1.00 93.31 80 VAL A C 1
ATOM 623 O O . VAL A 1 80 ? -2.474 -2.683 8.745 1.00 93.31 80 VAL A O 1
ATOM 626 N N . LEU A 1 81 ? -0.434 -1.772 8.496 1.00 94.50 81 LEU A N 1
ATOM 627 C CA . LEU A 1 81 ? -0.497 -0.973 9.724 1.00 94.50 81 LEU A CA 1
ATOM 628 C C . LEU A 1 81 ? -1.641 0.048 9.694 1.00 94.50 81 LEU A C 1
ATOM 630 O O . LEU A 1 81 ? -2.362 0.190 10.684 1.00 94.50 81 LEU A O 1
ATOM 634 N N . ALA A 1 82 ? -1.848 0.717 8.559 1.00 93.12 82 ALA A N 1
ATOM 635 C CA . ALA A 1 82 ? -2.928 1.678 8.379 1.00 93.12 82 ALA A CA 1
ATOM 636 C C . ALA A 1 82 ? -4.311 1.019 8.520 1.00 93.12 82 ALA A C 1
ATOM 638 O O . ALA A 1 82 ? -5.170 1.546 9.230 1.00 93.12 82 ALA A O 1
ATOM 639 N N . ILE A 1 83 ? -4.518 -0.169 7.937 1.00 94.69 83 ILE A N 1
ATOM 640 C CA . ILE A 1 83 ? -5.772 -0.926 8.093 1.00 94.69 83 ILE A CA 1
ATOM 641 C C . ILE A 1 83 ? -6.030 -1.260 9.566 1.00 94.69 83 ILE A C 1
ATOM 643 O O . ILE A 1 83 ? -7.142 -1.055 10.058 1.00 94.69 83 ILE A O 1
ATOM 647 N N . ILE A 1 84 ? -5.015 -1.748 10.287 1.00 94.88 84 ILE A N 1
ATOM 648 C CA . ILE A 1 84 ? -5.142 -2.088 11.712 1.00 94.88 84 ILE A CA 1
ATOM 649 C C . ILE A 1 84 ? -5.497 -0.840 12.533 1.00 94.88 84 ILE A C 1
ATOM 651 O O . ILE A 1 84 ? -6.406 -0.886 13.365 1.00 94.88 84 ILE A O 1
ATOM 655 N N . TYR A 1 85 ? -4.823 0.285 12.276 1.00 93.81 85 TYR A N 1
ATOM 656 C CA . TYR A 1 85 ? -5.075 1.553 12.960 1.00 93.81 85 TYR A CA 1
ATOM 657 C C . TYR A 1 85 ? -6.512 2.045 12.753 1.00 93.81 85 TYR A C 1
ATOM 659 O O . TYR A 1 85 ? -7.209 2.382 13.713 1.00 93.81 85 TYR A O 1
ATOM 667 N N . VAL A 1 86 ? -6.991 2.030 11.509 1.00 94.88 86 VAL A N 1
ATOM 668 C CA . VAL A 1 86 ? -8.364 2.425 11.186 1.00 94.88 86 VAL A CA 1
ATOM 669 C C . VAL A 1 86 ? -9.380 1.468 11.806 1.00 94.88 86 VAL A C 1
ATOM 671 O O . VAL A 1 86 ? -10.391 1.919 12.348 1.00 94.88 86 VAL A O 1
ATOM 674 N N . GLY A 1 87 ? -9.108 0.161 11.793 1.00 93.00 87 GLY A N 1
ATOM 675 C CA . GLY A 1 87 ? -9.945 -0.834 12.461 1.00 93.00 87 GLY A CA 1
ATOM 676 C C . GLY A 1 87 ? -10.089 -0.549 13.957 1.00 93.00 87 GLY A C 1
ATOM 677 O O . GLY A 1 87 ? -11.200 -0.548 14.490 1.00 93.00 87 GLY A O 1
ATOM 678 N N . PHE A 1 88 ? -8.987 -0.208 14.629 1.00 93.62 88 PHE A N 1
ATOM 679 C CA . PHE A 1 88 ? -9.019 0.207 16.030 1.00 93.62 88 PHE A CA 1
ATOM 680 C C . PHE A 1 88 ? -9.825 1.496 16.239 1.00 93.62 88 PHE A C 1
ATOM 682 O O . PHE A 1 88 ? -10.602 1.591 17.191 1.00 93.62 88 PHE A O 1
ATOM 689 N N . LEU A 1 89 ? -9.696 2.471 15.338 1.00 92.00 89 LEU A N 1
ATOM 690 C CA . LEU A 1 89 ? -10.425 3.735 15.413 1.00 92.00 89 LEU 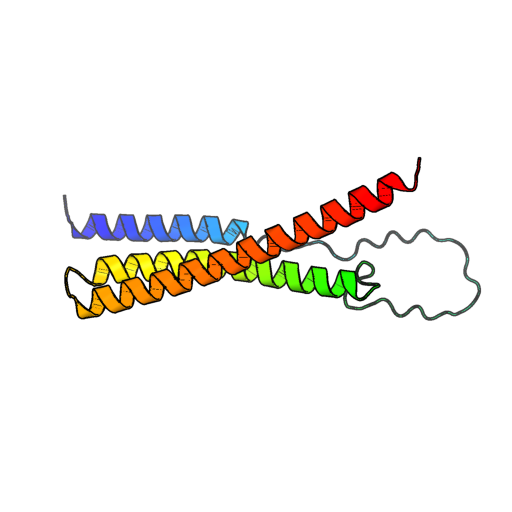A CA 1
ATOM 691 C C . LEU A 1 89 ? -11.947 3.531 15.294 1.00 92.00 89 LEU A C 1
ATOM 693 O O . LEU A 1 89 ? -12.706 4.137 16.052 1.00 92.00 89 LEU A O 1
ATOM 697 N N . PHE A 1 90 ? -12.395 2.614 14.429 1.00 9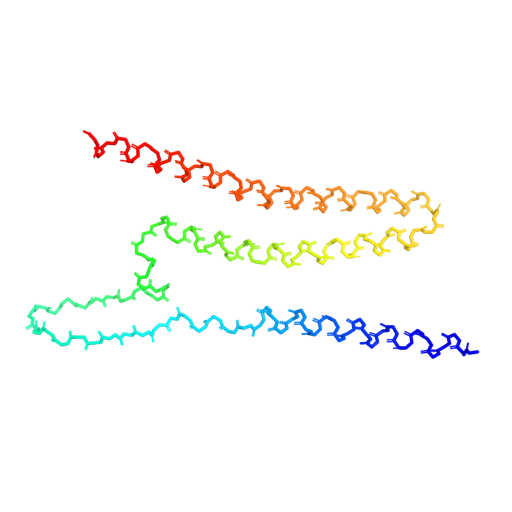2.44 90 PHE A N 1
ATOM 698 C CA . PHE A 1 90 ? -13.804 2.213 14.334 1.00 92.44 90 PHE A CA 1
ATOM 699 C C . PHE A 1 90 ? -14.322 1.563 15.620 1.00 92.44 90 PHE A C 1
ATOM 701 O O . PHE A 1 90 ? -15.410 1.902 16.087 1.00 92.44 90 PHE A O 1
ATOM 708 N N . VAL A 1 91 ? -13.541 0.662 16.222 1.00 92.75 91 VAL A N 1
ATOM 709 C CA . VAL A 1 91 ? -13.913 -0.005 17.483 1.00 92.75 91 VAL A CA 1
ATOM 710 C C . VAL A 1 91 ? -13.937 0.989 18.652 1.00 92.75 91 VAL A C 1
ATOM 712 O O . VAL A 1 91 ? -14.812 0.921 19.518 1.00 92.75 91 VAL A O 1
ATOM 715 N N . SER A 1 92 ? -13.000 1.937 18.672 1.00 91.25 92 SER A N 1
ATOM 716 C CA . SER A 1 92 ? -12.890 2.982 19.694 1.00 91.25 92 SER A CA 1
ATOM 717 C C . SER A 1 92 ? -14.046 3.987 19.648 1.00 91.25 92 SER A C 1
ATOM 719 O O . SER A 1 92 ? -14.467 4.490 20.691 1.00 91.25 92 SER A O 1
ATOM 721 N N . ALA A 1 93 ? -14.609 4.247 18.464 1.00 89.75 93 ALA A N 1
ATOM 722 C CA . ALA A 1 93 ? -15.656 5.247 18.291 1.00 89.75 93 ALA A CA 1
ATOM 723 C C . ALA A 1 93 ? -16.959 4.919 19.045 1.00 89.75 93 ALA A C 1
ATOM 725 O O . ALA A 1 93 ? -17.673 5.843 19.407 1.00 89.75 93 ALA A O 1
ATOM 726 N N . ARG A 1 94 ? -17.269 3.643 19.334 1.00 86.62 94 ARG A N 1
ATOM 727 C CA . ARG A 1 94 ? -18.384 3.197 20.213 1.00 86.62 94 ARG A CA 1
ATOM 728 C C . ARG A 1 94 ? -19.746 3.903 20.007 1.00 86.62 94 ARG A C 1
ATOM 730 O O . ARG A 1 94 ? -20.533 3.991 20.943 1.00 86.62 94 ARG A O 1
ATOM 737 N N . GLY A 1 95 ? -20.044 4.374 18.795 1.00 81.19 95 GLY A N 1
ATOM 738 C CA . GLY A 1 95 ? -21.298 5.073 18.475 1.00 81.19 95 GLY A CA 1
ATOM 739 C C . GLY A 1 95 ? -21.261 6.600 18.620 1.00 81.19 95 GLY A C 1
ATOM 740 O O . GLY A 1 95 ? -22.267 7.246 18.350 1.00 81.19 95 GLY A O 1
ATOM 741 N N . ASP A 1 96 ? -20.119 7.184 18.985 1.00 92.50 96 ASP A N 1
ATOM 742 C CA . ASP A 1 96 ? -19.884 8.626 18.923 1.00 92.50 96 ASP A CA 1
ATOM 743 C C . ASP A 1 96 ? -19.833 9.078 17.446 1.00 92.50 96 ASP A C 1
ATOM 745 O O . ASP A 1 96 ? -18.957 8.623 16.691 1.00 92.50 96 ASP A O 1
ATOM 749 N N . PRO A 1 97 ? -20.764 9.944 16.999 1.00 89.12 97 PRO A N 1
ATOM 750 C CA . PRO A 1 97 ? -20.867 10.348 15.601 1.00 89.12 97 PRO A CA 1
ATOM 751 C C . PRO A 1 97 ? -19.641 11.132 15.117 1.00 89.12 97 PRO A C 1
ATOM 753 O O . PRO A 1 97 ? -19.283 11.038 13.940 1.00 89.12 97 PRO A O 1
ATOM 756 N N . GLU A 1 98 ? -18.966 11.866 16.002 1.00 91.94 98 GLU A N 1
ATOM 757 C CA . GLU A 1 98 ? -17.791 12.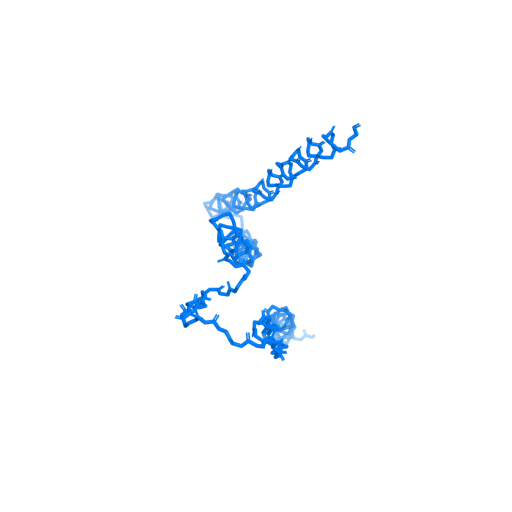661 15.655 1.00 91.94 98 GLU A CA 1
ATOM 758 C C . GLU A 1 98 ? -16.587 11.748 15.395 1.00 91.94 98 GLU A C 1
ATOM 760 O O . GLU A 1 98 ? -15.939 11.825 14.347 1.00 91.94 98 GLU A O 1
ATOM 765 N N . LYS A 1 99 ? -16.348 10.783 16.288 1.00 90.25 99 LYS A N 1
ATOM 766 C CA . LYS A 1 99 ? -15.256 9.805 16.136 1.00 90.25 99 LYS A CA 1
ATOM 767 C C . LYS A 1 99 ? -15.485 8.853 14.968 1.00 90.25 99 LYS A C 1
ATOM 769 O O . LYS A 1 99 ? -14.532 8.488 14.280 1.00 90.25 99 LYS A O 1
ATOM 774 N N . LEU A 1 100 ? -16.739 8.47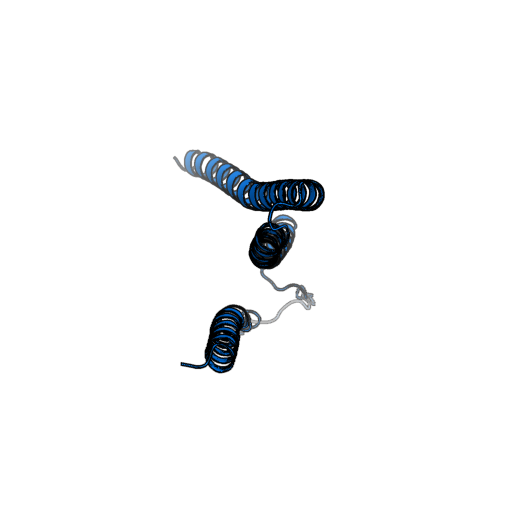9 14.704 1.00 92.69 100 LEU A N 1
ATOM 775 C CA . LEU A 1 100 ? -17.098 7.677 13.533 1.00 92.69 100 LEU A CA 1
ATOM 776 C C . LEU A 1 100 ? -16.819 8.416 12.225 1.00 92.69 100 LEU A C 1
ATOM 778 O O . LEU A 1 100 ? -16.362 7.794 11.263 1.00 92.69 100 LEU A O 1
ATOM 782 N N . LYS A 1 101 ? -17.061 9.730 12.177 1.00 92.75 101 LYS A N 1
ATOM 783 C CA . LYS A 1 101 ? -16.724 10.543 11.005 1.00 92.75 101 LYS A CA 1
ATOM 784 C C . LYS A 1 101 ? -15.219 10.503 10.746 1.00 92.75 101 LYS A C 1
ATOM 786 O O . LYS A 1 101 ? -14.812 10.204 9.627 1.00 92.75 101 LYS A O 1
ATOM 791 N N . THR A 1 102 ? -14.403 10.699 11.779 1.00 91.25 102 THR A N 1
ATOM 792 C CA . THR A 1 102 ? -12.938 10.616 11.671 1.00 91.25 102 THR A CA 1
ATOM 793 C C . THR A 1 102 ? -12.471 9.227 11.231 1.00 91.25 102 THR A C 1
ATOM 795 O O . THR A 1 102 ? -11.634 9.124 10.335 1.00 91.25 102 THR A O 1
ATOM 798 N N . ALA A 1 103 ? -13.051 8.155 11.783 1.00 93.50 103 ALA A N 1
ATOM 799 C CA . ALA A 1 103 ? -12.734 6.779 11.397 1.00 93.50 103 ALA A CA 1
ATOM 800 C C . ALA A 1 103 ? -13.018 6.499 9.914 1.00 93.50 103 ALA A C 1
ATOM 802 O O . ALA A 1 103 ? -12.197 5.896 9.223 1.00 93.50 103 ALA A O 1
ATOM 803 N N . ARG A 1 104 ? -14.152 6.991 9.398 1.00 93.06 104 ARG A N 1
ATOM 804 C CA . ARG A 1 104 ? -14.513 6.870 7.978 1.00 93.06 104 ARG A CA 1
ATOM 805 C C . ARG A 1 104 ? -13.557 7.637 7.078 1.00 93.06 104 ARG A C 1
ATOM 807 O O . ARG A 1 104 ? -13.126 7.100 6.064 1.00 93.06 104 ARG A O 1
ATOM 814 N N . THR A 1 105 ? -13.202 8.862 7.451 1.00 94.62 105 THR A N 1
ATOM 815 C CA . THR A 1 105 ? -12.242 9.654 6.679 1.00 94.62 105 THR A CA 1
ATOM 816 C C . THR A 1 105 ? -10.878 8.959 6.634 1.00 94.62 105 THR A C 1
ATOM 818 O O . THR A 1 105 ? -10.304 8.805 5.559 1.00 94.62 105 THR A O 1
ATOM 821 N N . ALA A 1 106 ? -10.387 8.461 7.772 1.00 94.00 106 ALA A N 1
ATOM 822 C CA . ALA A 1 106 ? -9.127 7.721 7.841 1.00 94.00 106 ALA A CA 1
ATOM 823 C C . ALA A 1 106 ? -9.161 6.425 7.008 1.00 94.00 106 ALA A C 1
ATOM 825 O O . ALA A 1 106 ? -8.187 6.094 6.328 1.00 94.00 106 ALA A O 1
ATOM 826 N N . PHE A 1 107 ? -10.296 5.720 7.002 1.00 95.06 107 PHE A N 1
ATOM 827 C CA . PHE A 1 107 ? -10.509 4.559 6.139 1.00 95.06 107 PHE A CA 1
ATOM 828 C C . PHE A 1 107 ? -10.426 4.910 4.659 1.00 95.06 107 PHE A C 1
ATOM 830 O O . PHE A 1 107 ? -9.711 4.237 3.926 1.00 95.06 107 PHE A O 1
ATOM 837 N N . LEU A 1 108 ? -11.094 5.980 4.223 1.00 95.50 108 LEU A N 1
ATOM 838 C CA . LEU A 1 108 ? -11.043 6.414 2.828 1.00 95.50 108 LEU A CA 1
ATOM 839 C C . LEU A 1 108 ? -9.610 6.732 2.396 1.00 95.50 108 LEU A C 1
ATOM 841 O O . LEU A 1 108 ? -9.175 6.242 1.358 1.00 95.50 108 LEU A O 1
ATOM 845 N N . TYR A 1 109 ? -8.845 7.463 3.211 1.00 94.69 109 TYR A N 1
ATOM 846 C CA . TYR A 1 109 ? -7.433 7.725 2.914 1.00 94.69 109 TYR A CA 1
ATOM 847 C C . TYR A 1 109 ? -6.590 6.446 2.851 1.00 94.69 109 TYR A C 1
ATOM 849 O O . TYR A 1 109 ? -5.742 6.316 1.970 1.00 94.69 109 TYR A O 1
ATOM 857 N N . THR A 1 110 ? -6.854 5.479 3.732 1.00 95.19 110 THR A N 1
ATOM 858 C CA . THR A 1 110 ? -6.166 4.178 3.721 1.00 95.19 110 THR A CA 1
ATOM 859 C C . THR A 1 110 ? -6.483 3.392 2.449 1.00 95.19 110 THR A C 1
ATOM 861 O O . THR A 1 110 ? -5.577 2.877 1.798 1.00 95.19 110 THR A O 1
ATOM 864 N N . VAL A 1 111 ? -7.756 3.350 2.045 1.00 95.88 111 VAL A N 1
ATOM 865 C CA . VAL A 1 111 ? -8.195 2.693 0.805 1.00 95.88 111 VAL A CA 1
ATOM 866 C C . VAL A 1 111 ? -7.577 3.364 -0.418 1.00 95.88 111 VAL A C 1
ATOM 868 O O . VAL A 1 111 ? -7.105 2.664 -1.307 1.00 95.88 111 VAL A O 1
ATOM 871 N N . ILE A 1 112 ? -7.522 4.699 -0.454 1.00 95.75 112 ILE A N 1
ATOM 872 C CA . ILE A 1 112 ? -6.877 5.440 -1.545 1.00 95.75 112 ILE A CA 1
ATOM 873 C C . ILE A 1 112 ? -5.383 5.099 -1.615 1.00 95.75 112 ILE A C 1
ATOM 875 O O . ILE A 1 112 ? -4.885 4.808 -2.698 1.00 95.75 112 ILE A O 1
ATOM 879 N N . GLY A 1 113 ? -4.672 5.067 -0.483 1.00 92.38 113 GLY A N 1
ATOM 880 C CA . GLY A 1 113 ? -3.251 4.702 -0.452 1.00 92.38 113 GLY A CA 1
ATOM 881 C C . GLY A 1 113 ? -2.985 3.294 -0.995 1.00 92.38 113 GLY A C 1
ATOM 882 O O . GLY A 1 113 ? -2.092 3.099 -1.819 1.00 92.38 113 GLY A O 1
ATOM 883 N N . ILE A 1 114 ? -3.815 2.324 -0.606 1.00 93.81 114 ILE A N 1
ATOM 884 C CA . ILE A 1 114 ? -3.733 0.946 -1.111 1.00 93.81 114 ILE A CA 1
ATOM 885 C C . ILE A 1 114 ? -4.075 0.886 -2.602 1.00 93.81 114 ILE A C 1
ATOM 887 O O . ILE A 1 114 ? -3.381 0.220 -3.367 1.00 93.81 114 ILE A O 1
ATOM 891 N N . ALA A 1 115 ? -5.118 1.596 -3.033 1.00 95.06 115 ALA A N 1
ATOM 892 C CA . ALA A 1 115 ? -5.518 1.647 -4.434 1.00 95.06 115 ALA A CA 1
ATOM 893 C C . ALA A 1 115 ? -4.411 2.232 -5.321 1.00 95.06 115 ALA A C 1
ATOM 895 O O . ALA A 1 115 ? -4.199 1.736 -6.422 1.00 95.06 115 ALA A O 1
ATOM 896 N N . VAL A 1 116 ? -3.670 3.233 -4.838 1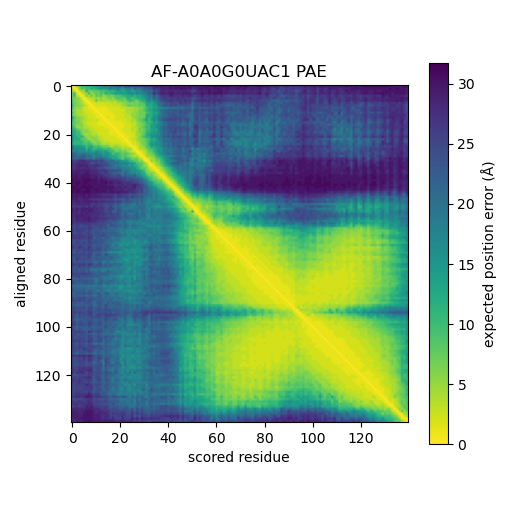.00 94.25 116 VAL A N 1
ATOM 897 C CA . VAL A 1 116 ? -2.513 3.796 -5.550 1.00 94.25 116 VAL A CA 1
ATOM 898 C C . VAL A 1 116 ? -1.384 2.772 -5.671 1.00 94.25 116 VAL A C 1
ATOM 900 O O . VAL A 1 116 ? -0.837 2.615 -6.760 1.00 94.25 116 VAL A O 1
ATOM 903 N N . LEU A 1 117 ? -1.065 2.035 -4.600 1.00 91.69 117 LEU A N 1
ATOM 904 C CA . LEU A 1 117 ? -0.055 0.971 -4.654 1.00 91.69 117 LEU A CA 1
ATOM 905 C C . LEU A 1 117 ? -0.435 -0.109 -5.675 1.00 91.69 117 LEU A C 1
ATOM 907 O O . LEU A 1 117 ? 0.356 -0.438 -6.557 1.00 91.69 117 LEU A O 1
ATOM 911 N N . LEU A 1 118 ? -1.665 -0.620 -5.602 1.00 92.56 118 LEU A N 1
ATOM 912 C CA . LEU A 1 118 ? -2.160 -1.631 -6.539 1.00 92.56 118 LEU A CA 1
ATOM 913 C C . LEU A 1 118 ? -2.239 -1.095 -7.976 1.00 92.56 118 LEU A C 1
ATOM 915 O O . LEU A 1 118 ? -1.878 -1.798 -8.919 1.00 92.56 118 LEU A O 1
ATOM 919 N N . GLY A 1 119 ? -2.665 0.158 -8.145 1.00 93.06 119 GLY A N 1
ATOM 920 C CA . GLY A 1 119 ? -2.747 0.829 -9.438 1.00 93.06 119 GLY A CA 1
ATOM 921 C C . GLY A 1 119 ? -1.381 1.003 -10.099 1.00 93.06 119 GLY A C 1
ATOM 922 O O . GLY A 1 119 ? -1.256 0.771 -11.299 1.00 93.06 119 GLY A O 1
ATOM 923 N N . ALA A 1 120 ? -0.346 1.339 -9.327 1.00 89.44 120 ALA A N 1
ATOM 924 C CA . ALA A 1 120 ? 1.016 1.467 -9.838 1.00 89.44 120 ALA A CA 1
ATOM 925 C C . ALA A 1 120 ? 1.534 0.143 -10.419 1.00 89.44 120 ALA A C 1
ATOM 927 O O . ALA A 1 120 ? 2.062 0.126 -11.532 1.00 89.44 120 ALA A O 1
ATOM 928 N N . VAL A 1 121 ? 1.327 -0.972 -9.709 1.00 86.38 121 VAL A N 1
ATOM 929 C CA . VAL A 1 121 ? 1.726 -2.306 -10.191 1.00 86.38 121 VAL A CA 1
ATOM 930 C C . VAL A 1 121 ? 0.927 -2.699 -11.425 1.00 86.38 121 VAL A C 1
ATOM 932 O O . VAL A 1 121 ? 1.512 -3.125 -12.416 1.00 86.38 121 VAL A O 1
ATOM 935 N N . LEU A 1 122 ? -0.393 -2.495 -11.401 1.00 91.25 122 LEU A N 1
ATOM 936 C CA . LEU A 1 122 ? -1.263 -2.806 -12.533 1.00 91.25 122 LEU A CA 1
ATOM 937 C C . LEU A 1 122 ? -0.806 -2.086 -13.810 1.00 91.25 122 LEU A C 1
ATOM 939 O O . LEU A 1 122 ? -0.644 -2.719 -14.853 1.00 91.25 122 LEU A O 1
ATOM 943 N N . ILE A 1 123 ? -0.561 -0.776 -13.725 1.00 89.94 123 ILE A N 1
ATOM 944 C CA . ILE A 1 123 ? -0.101 0.027 -14.863 1.00 89.94 123 ILE A CA 1
ATOM 945 C C . ILE A 1 123 ? 1.278 -0.452 -15.334 1.00 89.94 123 ILE A C 1
ATOM 947 O O . ILE A 1 123 ? 1.479 -0.640 -16.535 1.00 89.94 123 ILE A O 1
ATOM 951 N N . ALA A 1 124 ? 2.213 -0.706 -14.414 1.00 85.75 124 ALA A N 1
ATOM 952 C CA . ALA A 1 124 ? 3.547 -1.192 -14.758 1.00 85.75 124 ALA A CA 1
ATOM 953 C C . ALA A 1 124 ? 3.499 -2.532 -15.515 1.00 85.75 124 ALA A C 1
ATOM 955 O O . ALA A 1 124 ? 4.173 -2.690 -16.535 1.00 85.75 124 ALA A O 1
ATOM 956 N N . THR A 1 125 ? 2.662 -3.475 -15.072 1.00 85.69 125 THR A N 1
ATOM 957 C CA . THR A 1 125 ? 2.479 -4.773 -15.737 1.00 85.69 125 THR A CA 1
ATOM 958 C C . THR A 1 125 ? 1.853 -4.627 -17.122 1.00 85.69 125 THR A C 1
ATOM 960 O O . THR A 1 125 ? 2.297 -5.287 -18.063 1.00 85.69 125 THR A O 1
ATOM 963 N N . VAL A 1 126 ? 0.858 -3.748 -17.285 1.00 90.56 126 VAL A N 1
ATOM 964 C CA . VAL A 1 126 ? 0.229 -3.490 -18.593 1.00 90.56 126 VAL A CA 1
ATOM 965 C C . VAL A 1 126 ? 1.238 -2.901 -19.581 1.00 90.56 126 VAL A C 1
ATOM 967 O O . VAL A 1 126 ? 1.296 -3.335 -20.734 1.00 90.56 126 VAL A O 1
ATOM 970 N N . ILE A 1 127 ? 2.079 -1.965 -19.132 1.00 87.62 127 ILE A N 1
ATOM 971 C CA . ILE A 1 127 ? 3.124 -1.364 -19.970 1.00 87.62 127 ILE A CA 1
ATOM 972 C C . ILE A 1 127 ? 4.156 -2.420 -20.382 1.00 87.62 127 ILE A C 1
ATOM 974 O O . ILE A 1 127 ? 4.448 -2.545 -21.570 1.00 87.62 127 ILE A O 1
ATOM 978 N N . GLN A 1 128 ? 4.664 -3.223 -19.441 1.00 83.81 128 GLN A N 1
ATOM 979 C CA . GLN A 1 128 ? 5.614 -4.299 -19.757 1.00 83.81 128 GLN A CA 1
ATOM 980 C C . GLN A 1 128 ? 5.027 -5.313 -20.739 1.00 83.81 128 GLN A C 1
ATOM 982 O O . GLN A 1 128 ? 5.683 -5.682 -21.712 1.00 83.81 128 GLN A O 1
ATOM 987 N N . SER A 1 129 ? 3.775 -5.717 -20.522 1.00 85.19 129 SER A N 1
ATOM 988 C CA . SER A 1 129 ? 3.076 -6.646 -21.410 1.00 85.19 129 SER A CA 1
ATOM 989 C C . SER A 1 129 ? 2.953 -6.063 -22.815 1.00 85.19 129 SER A C 1
ATOM 991 O O . SER A 1 129 ? 3.220 -6.749 -23.794 1.00 85.19 129 SER A O 1
ATOM 993 N N . THR A 1 130 ? 2.604 -4.782 -22.936 1.00 87.88 130 THR A N 1
ATOM 994 C CA . THR A 1 130 ? 2.493 -4.112 -24.240 1.00 87.88 130 THR A CA 1
ATOM 995 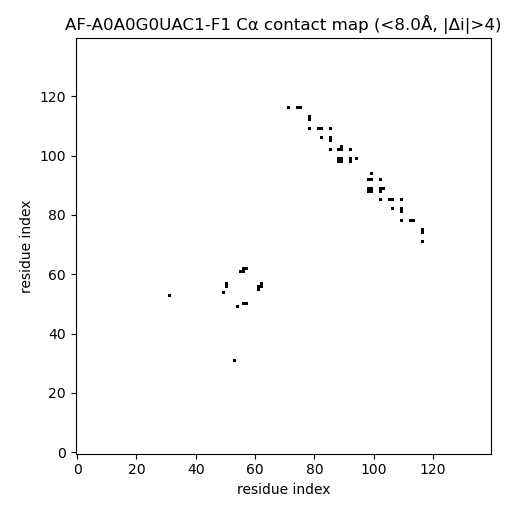C C . THR A 1 130 ? 3.842 -4.061 -24.957 1.00 87.88 130 THR A C 1
ATOM 997 O O . THR A 1 130 ? 3.922 -4.424 -26.127 1.00 87.88 130 THR A O 1
ATOM 1000 N N . ILE A 1 131 ? 4.916 -3.687 -24.256 1.00 86.12 131 ILE A N 1
ATOM 1001 C CA . ILE A 1 131 ? 6.268 -3.638 -24.832 1.00 86.12 131 ILE A CA 1
ATOM 1002 C C . ILE A 1 131 ? 6.725 -5.035 -25.267 1.00 86.12 131 ILE A C 1
ATOM 1004 O O . ILE A 1 131 ? 7.264 -5.188 -26.361 1.00 86.12 131 ILE A O 1
ATOM 1008 N N . SER A 1 132 ? 6.478 -6.060 -24.448 1.00 80.81 132 SER A N 1
ATOM 1009 C CA . SER A 1 132 ? 6.836 -7.443 -24.768 1.00 80.81 132 SER A CA 1
ATOM 1010 C C . SER A 1 132 ? 6.096 -7.949 -26.004 1.00 80.81 132 SER A C 1
ATOM 1012 O O . SER A 1 132 ? 6.743 -8.495 -26.890 1.00 80.81 132 SER A O 1
ATOM 1014 N N . ASN A 1 133 ? 4.785 -7.701 -26.108 1.00 81.81 133 ASN A N 1
ATOM 1015 C CA . ASN A 1 133 ? 3.977 -8.092 -27.267 1.00 81.81 133 ASN A CA 1
ATOM 1016 C C . ASN A 1 133 ? 4.416 -7.387 -28.559 1.00 81.81 133 ASN A C 1
ATOM 1018 O O . ASN A 1 133 ? 4.446 -8.004 -29.620 1.00 81.81 133 ASN A O 1
ATOM 1022 N N . VAL A 1 134 ? 4.773 -6.101 -28.481 1.00 81.44 134 VAL A N 1
ATOM 1023 C CA . VAL A 1 134 ? 5.302 -5.377 -29.646 1.00 81.44 134 VAL A CA 1
ATOM 1024 C C . VAL A 1 134 ? 6.679 -5.914 -30.022 1.00 81.44 134 VAL A C 1
ATOM 1026 O O . VAL A 1 134 ? 6.931 -6.119 -31.199 1.00 81.44 134 VAL A O 1
ATOM 1029 N N . SER A 1 135 ? 7.546 -6.198 -29.046 1.00 75.12 135 SER A N 1
ATOM 1030 C CA . SER A 1 135 ? 8.893 -6.719 -29.291 1.00 75.12 135 SER A CA 1
ATOM 1031 C C . SER A 1 135 ? 8.885 -8.126 -29.891 1.00 75.12 135 SER A C 1
ATOM 1033 O O . SER A 1 135 ? 9.637 -8.368 -30.828 1.00 75.12 135 SER A O 1
ATOM 1035 N N . THR A 1 136 ? 8.036 -9.041 -29.411 1.00 64.44 136 THR A N 1
ATOM 1036 C CA . THR A 1 136 ? 7.907 -10.393 -29.981 1.00 64.44 136 THR A CA 1
ATOM 1037 C C . THR A 1 136 ? 7.268 -10.389 -31.368 1.00 64.44 136 THR A C 1
ATOM 1039 O O . THR A 1 136 ? 7.586 -11.259 -32.174 1.00 64.44 136 THR A O 1
ATOM 1042 N N . GLY A 1 137 ? 6.447 -9.386 -31.690 1.00 60.31 137 GLY A N 1
ATOM 1043 C CA . GLY A 1 137 ? 5.892 -9.186 -33.030 1.00 60.31 137 GLY A CA 1
ATOM 1044 C C . GLY A 1 137 ? 6.909 -8.781 -34.108 1.00 60.31 137 GLY A C 1
ATOM 1045 O O . GLY A 1 137 ? 6.577 -8.886 -35.282 1.00 60.31 137 GLY A O 1
ATOM 1046 N N . ILE A 1 138 ? 8.127 -8.348 -33.743 1.00 55.09 138 ILE A N 1
ATOM 1047 C CA . ILE A 1 138 ? 9.199 -7.965 -34.696 1.00 55.09 138 ILE A CA 1
ATOM 1048 C C . ILE A 1 138 ? 10.222 -9.105 -34.916 1.00 55.09 138 ILE A C 1
ATOM 1050 O O . ILE A 1 138 ? 11.179 -8.940 -35.667 1.00 55.09 138 ILE A O 1
ATOM 1054 N N . TYR A 1 139 ? 10.040 -10.266 -34.269 1.00 47.34 139 TYR A N 1
ATOM 1055 C CA . TYR A 1 139 ? 10.869 -11.473 -34.461 1.00 47.34 139 TYR A CA 1
ATOM 1056 C C . TYR A 1 139 ? 10.155 -12.586 -35.262 1.00 47.34 139 TYR A C 1
ATOM 1058 O O . TYR A 1 139 ? 10.552 -13.750 -35.190 1.00 47.34 139 TYR A O 1
ATOM 1066 N N . GLN A 1 140 ? 9.113 -12.229 -36.015 1.00 43.38 140 GLN A N 1
ATOM 1067 C CA . GLN A 1 140 ? 8.498 -13.016 -37.097 1.00 43.38 140 GLN A CA 1
ATOM 1068 C C . GLN A 1 140 ? 8.668 -12.234 -38.402 1.00 43.38 140 GLN A C 1
ATOM 1070 O O . GLN A 1 140 ? 8.829 -12.883 -39.456 1.00 43.38 140 GLN A O 1
#